Protein AF-A0A1I3PQ49-F1 (afdb_monomer_lite)

pLDDT: mean 86.87, std 12.9, range [33.62, 96.69]

Organism: NCBI:txid1005945

Secondary structure (DSSP, 8-state):
-EEEEEEETTEEEEEEEEE-SSEEE-PPPSTT---TT--GGGSPTTSEEEEEPPTTSTT--S-SSHHHHHHHHHHIIIIIS-TTHHHHHHH--S-EEEEEETT-SS-SHHHHHHHHHSTTEEEEEETT--TTHHHH-GGGSTTS-STT---

Sequence (151 aa):
MESMRVEVDGASLHGGVTGAGPDVLVLSGGPGCVHYLEQDKIAPVGHRAWYPEPRGVGRSGGGGGPEVHAALGASFTEWIRGDSLWRGLADCEVPMAFVAAGDDIRPSWPMAQLARTVRPGTFATVPDVPHDFWSTHPQCGPGRSVSCVRR

InterPro domains:
  IPR029058 Alpha/Beta hydrolase fold [G3DSA:3.40.50.1820] (1-77)
  IPR029058 Alpha/Beta hydrolase fold [SSF53474] (2-139)

Radius of gyration: 17.06 Å; chains: 1; bounding box: 38×43×38 Å

Structure (mmCIF, N/CA/C/O backbone):
data_AF-A0A1I3PQ49-F1
#
_entry.id   AF-A0A1I3PQ49-F1
#
loop_
_atom_site.group_PDB
_atom_site.id
_atom_site.type_symbol
_atom_site.label_atom_id
_atom_site.label_alt_id
_atom_site.label_comp_id
_atom_site.label_asym_id
_atom_site.label_entity_id
_atom_site.label_seq_id
_atom_site.pdbx_PDB_ins_code
_atom_site.Cartn_x
_atom_site.Cartn_y
_atom_site.Cartn_z
_atom_site.occupancy
_atom_site.B_iso_or_equiv
_atom_site.a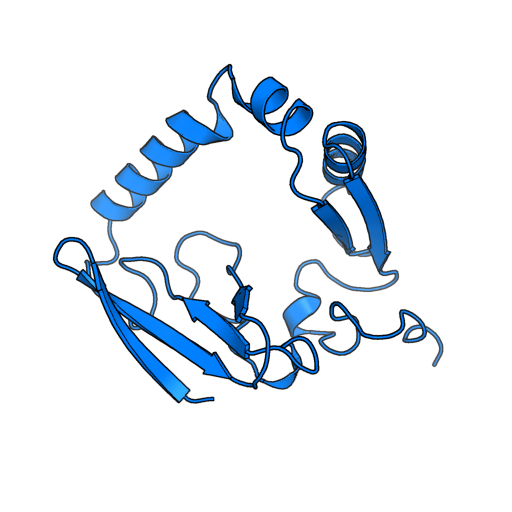uth_seq_id
_atom_site.auth_comp_id
_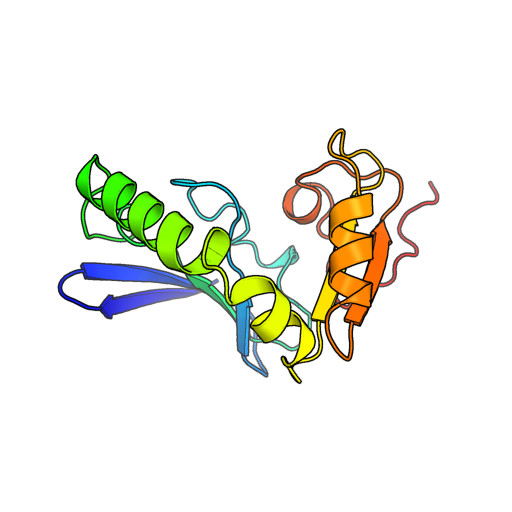atom_site.auth_asym_id
_atom_site.auth_atom_id
_atom_site.pdbx_PDB_model_num
ATOM 1 N N . MET A 1 1 ? -20.077 3.080 -5.544 1.00 90.06 1 MET A N 1
ATOM 2 C CA . MET A 1 1 ? -19.139 3.824 -4.681 1.00 90.06 1 MET A CA 1
ATOM 3 C C . MET A 1 1 ? -19.741 5.133 -4.187 1.00 90.06 1 MET A C 1
ATOM 5 O O . MET A 1 1 ? -20.324 5.864 -4.981 1.00 90.06 1 MET A O 1
ATOM 9 N N . GLU A 1 2 ? -19.617 5.396 -2.891 1.00 93.88 2 GLU A N 1
ATOM 10 C CA . GLU A 1 2 ? -19.987 6.637 -2.205 1.00 93.88 2 GLU A CA 1
ATOM 11 C C . GLU A 1 2 ? -18.755 7.544 -2.047 1.00 93.88 2 GLU A C 1
ATOM 13 O O . GLU A 1 2 ? -17.636 7.056 -1.912 1.00 93.88 2 GLU A O 1
ATOM 18 N N . SER A 1 3 ? -18.955 8.863 -2.072 1.00 94.56 3 SER A N 1
ATOM 19 C CA . SER A 1 3 ? -17.910 9.865 -1.838 1.00 94.56 3 SER A CA 1
ATOM 20 C C . SER A 1 3 ? -18.068 10.446 -0.438 1.00 94.56 3 SER A C 1
ATOM 22 O O . SER A 1 3 ? -19.122 10.993 -0.119 1.00 94.56 3 SER A O 1
ATOM 24 N N . MET A 1 4 ? -16.998 10.434 0.352 1.00 94.75 4 MET A N 1
ATOM 25 C CA . MET A 1 4 ? -16.949 11.017 1.690 1.00 94.75 4 MET A CA 1
ATOM 26 C C . MET A 1 4 ? -15.887 12.117 1.777 1.00 94.75 4 MET A C 1
ATOM 28 O O . MET A 1 4 ? -14.871 12.085 1.081 1.00 94.75 4 MET A O 1
ATOM 32 N N . ARG A 1 5 ? -16.128 13.101 2.649 1.00 95.25 5 ARG A N 1
ATOM 33 C CA . ARG A 1 5 ? -15.150 14.126 3.025 1.00 95.25 5 ARG A CA 1
ATOM 34 C C . ARG A 1 5 ? -14.918 14.125 4.527 1.00 95.25 5 ARG A C 1
ATOM 36 O O . ARG A 1 5 ? -15.867 13.957 5.292 1.00 95.25 5 ARG A O 1
ATOM 43 N N . VAL A 1 6 ? -13.669 14.329 4.928 1.00 93.62 6 VAL A N 1
ATOM 44 C CA . VAL A 1 6 ? -13.243 14.407 6.328 1.00 93.62 6 VAL A CA 1
ATOM 45 C C . VAL A 1 6 ? -12.313 15.600 6.500 1.00 93.62 6 VAL A C 1
ATOM 47 O O . VAL A 1 6 ? -11.329 15.721 5.779 1.00 93.62 6 VAL A O 1
ATOM 50 N N . GLU A 1 7 ? -12.601 16.468 7.466 1.00 94.56 7 GLU A N 1
ATOM 51 C CA . GLU A 1 7 ? -11.721 17.589 7.808 1.00 94.56 7 GLU A CA 1
ATOM 52 C C . GLU A 1 7 ? -10.612 17.119 8.760 1.00 94.56 7 GLU A C 1
ATOM 54 O O . GLU A 1 7 ? -10.897 16.607 9.843 1.00 94.56 7 GLU A O 1
ATOM 59 N N . VAL A 1 8 ? -9.349 17.290 8.360 1.00 89.44 8 VAL A N 1
ATOM 60 C CA . VAL A 1 8 ? -8.161 16.890 9.133 1.00 89.44 8 VAL A CA 1
ATOM 61 C C . VAL A 1 8 ? -7.108 17.989 9.050 1.00 89.44 8 VAL A C 1
ATOM 63 O O . VAL A 1 8 ? -6.654 18.336 7.958 1.00 89.44 8 VAL A O 1
ATOM 66 N N . ASP A 1 9 ? -6.699 18.539 10.194 1.00 86.62 9 ASP A N 1
ATOM 67 C CA . ASP A 1 9 ? -5.648 19.564 10.312 1.00 86.62 9 ASP A CA 1
ATOM 68 C C . ASP A 1 9 ? -5.756 20.659 9.234 1.00 86.62 9 ASP A C 1
ATOM 70 O O . ASP A 1 9 ? -4.848 20.883 8.425 1.00 86.62 9 ASP A O 1
ATOM 74 N N . GLY A 1 10 ? -6.944 21.267 9.149 1.00 85.88 10 GLY A N 1
ATOM 75 C CA . GLY A 1 10 ? -7.242 22.365 8.226 1.00 85.88 10 GLY A CA 1
ATOM 76 C C . GLY A 1 10 ? -7.352 21.986 6.744 1.00 85.88 10 GLY A C 1
ATOM 77 O O . GLY A 1 10 ? -7.410 22.887 5.909 1.00 85.88 10 GLY A O 1
ATOM 78 N N . ALA A 1 11 ? -7.380 20.697 6.390 1.00 88.38 11 ALA A N 1
ATOM 79 C CA . ALA A 1 11 ? -7.658 20.244 5.027 1.00 88.38 11 ALA A CA 1
ATOM 80 C C . ALA A 1 11 ? -8.874 19.317 4.955 1.00 88.38 11 ALA A C 1
ATOM 82 O O . ALA A 1 11 ? -9.008 18.385 5.744 1.00 88.38 11 ALA A O 1
ATOM 83 N N . SER A 1 12 ? -9.688 19.526 3.919 1.00 94.00 12 SER A N 1
ATOM 84 C CA . SER A 1 12 ? -10.777 18.627 3.541 1.00 94.00 12 SER A CA 1
ATOM 85 C C . SER A 1 12 ? -10.220 17.462 2.727 1.00 94.00 12 SER A C 1
ATOM 87 O O . SER A 1 12 ? -9.772 17.656 1.596 1.00 94.00 12 SER A O 1
ATOM 89 N N . LEU A 1 13 ? -10.200 16.262 3.297 1.00 92.75 13 LEU A N 1
ATOM 90 C CA . LEU A 1 13 ? -9.719 15.046 2.644 1.00 92.75 13 LEU A CA 1
ATOM 91 C C . LEU A 1 13 ? -10.888 14.280 2.029 1.00 92.75 13 LEU A C 1
ATOM 93 O O . LEU A 1 13 ? -11.900 14.045 2.688 1.00 92.75 13 LEU A O 1
ATOM 97 N N . HIS A 1 14 ? -10.744 13.878 0.772 1.00 93.94 14 HIS A N 1
ATOM 98 C CA . HIS A 1 14 ? -11.708 13.051 0.062 1.00 93.94 14 HIS A CA 1
ATOM 99 C C . HIS A 1 14 ? -11.385 11.559 0.241 1.00 93.94 14 HIS A C 1
ATOM 101 O O . HIS A 1 14 ? -10.225 11.150 0.168 1.00 93.94 14 HIS A O 1
ATOM 107 N N . GLY A 1 15 ? -12.419 10.731 0.395 1.00 93.88 15 GLY A N 1
ATOM 108 C CA . GLY A 1 15 ? -12.309 9.276 0.316 1.00 93.88 15 GLY A CA 1
ATOM 109 C C . GLY A 1 15 ? -13.478 8.648 -0.436 1.00 93.88 15 GLY A C 1
ATOM 110 O O . GLY A 1 15 ? -14.634 8.969 -0.164 1.00 93.88 15 GLY A O 1
ATOM 111 N N . GLY A 1 16 ? -13.181 7.738 -1.364 1.00 94.50 16 GLY A N 1
ATOM 112 C CA . GLY A 1 16 ? -14.185 6.839 -1.936 1.00 94.50 16 GLY A CA 1
ATOM 113 C C . GLY A 1 16 ? -14.488 5.685 -0.978 1.00 94.50 16 GLY A C 1
ATOM 114 O O . GLY A 1 16 ? -13.580 5.182 -0.314 1.00 94.50 16 GLY A O 1
ATOM 115 N N . VAL A 1 17 ? -15.746 5.252 -0.903 1.00 95.38 17 VAL A N 1
ATOM 116 C CA . VAL A 1 17 ? -16.185 4.143 -0.040 1.00 95.38 17 VAL A CA 1
ATOM 117 C C . VAL A 1 17 ? -17.082 3.189 -0.815 1.00 95.38 17 VAL A C 1
ATOM 119 O O . VAL A 1 17 ? -18.004 3.606 -1.519 1.00 95.38 17 VAL A O 1
ATOM 122 N N . THR A 1 18 ? -16.840 1.887 -0.701 1.00 95.25 18 THR A N 1
ATOM 123 C CA . THR A 1 18 ? -17.700 0.881 -1.335 1.00 95.25 18 THR A CA 1
ATOM 124 C C . THR A 1 18 ? -17.753 -0.418 -0.545 1.00 95.25 18 THR A C 1
ATOM 126 O O . THR A 1 18 ? -16.898 -0.681 0.299 1.00 95.25 18 THR A O 1
ATOM 129 N N . GLY A 1 19 ? -18.752 -1.249 -0.833 1.00 93.38 19 GLY A N 1
ATOM 130 C CA . GLY A 1 19 ? -18.975 -2.509 -0.131 1.00 93.38 19 GLY A CA 1
ATOM 131 C C . GLY A 1 19 ? -19.575 -2.338 1.269 1.00 93.38 19 GLY A C 1
ATOM 132 O O . GLY A 1 19 ? -20.055 -1.271 1.649 1.00 93.38 19 GLY A O 1
ATOM 133 N N . ALA A 1 20 ? -19.590 -3.433 2.023 1.00 93.75 20 ALA A N 1
ATOM 134 C CA . ALA A 1 20 ? -20.151 -3.519 3.367 1.00 93.75 20 ALA A CA 1
ATOM 135 C C . ALA A 1 20 ? -19.442 -4.633 4.146 1.00 93.75 20 ALA A C 1
ATOM 137 O O . ALA A 1 20 ? -18.968 -5.593 3.541 1.00 93.75 20 ALA A O 1
ATOM 138 N N . GLY A 1 21 ? -19.404 -4.521 5.475 1.00 94.69 21 GLY A N 1
ATOM 139 C CA . GLY A 1 21 ? -18.696 -5.451 6.358 1.00 94.69 21 GLY A CA 1
ATOM 140 C C . GLY A 1 21 ? -17.540 -4.769 7.096 1.00 94.69 21 GLY A C 1
ATOM 141 O O . GLY A 1 21 ? -17.594 -3.551 7.282 1.00 94.69 21 GLY A O 1
ATOM 142 N N . PRO A 1 22 ? -16.516 -5.525 7.535 1.00 95.19 22 PRO A N 1
ATOM 143 C CA . PRO A 1 22 ? -15.337 -4.963 8.185 1.00 95.19 22 PRO A CA 1
ATOM 144 C C . PRO A 1 22 ? -14.612 -3.956 7.287 1.00 95.19 22 PRO A C 1
ATOM 146 O O . PRO A 1 22 ? -14.574 -4.118 6.065 1.00 95.19 22 PRO A O 1
ATOM 149 N N . ASP A 1 23 ? -14.034 -2.925 7.899 1.00 95.50 23 ASP A N 1
ATOM 150 C CA . ASP A 1 23 ? -13.347 -1.853 7.184 1.00 95.50 23 ASP A CA 1
ATOM 151 C C . ASP A 1 23 ? -11.969 -2.291 6.665 1.00 95.50 23 ASP A C 1
ATOM 153 O O . ASP A 1 23 ? -11.180 -2.908 7.381 1.00 95.50 23 ASP A O 1
ATOM 157 N N . VAL A 1 24 ? -11.664 -1.927 5.419 1.00 93.50 24 VAL A N 1
ATOM 158 C CA . VAL A 1 24 ? -10.339 -2.066 4.799 1.00 93.50 24 VAL A CA 1
ATOM 159 C C . VAL A 1 24 ? -9.920 -0.721 4.227 1.00 93.50 24 VAL A C 1
ATOM 161 O O . VAL A 1 24 ? -10.652 -0.122 3.444 1.00 93.50 24 VAL A O 1
ATOM 164 N N . LEU A 1 25 ? -8.719 -0.268 4.578 1.00 93.06 25 LEU A N 1
ATOM 165 C CA . LEU A 1 25 ? -8.116 0.930 4.005 1.00 93.06 25 LEU A CA 1
ATOM 166 C C . LEU A 1 25 ? -7.210 0.549 2.832 1.00 93.06 25 LEU A C 1
ATOM 168 O O . LEU A 1 25 ? -6.259 -0.214 3.002 1.00 93.06 25 LEU A O 1
ATOM 172 N N . VAL A 1 26 ? -7.483 1.093 1.651 1.00 91.25 26 VAL A N 1
ATOM 173 C CA . VAL A 1 26 ? -6.684 0.870 0.444 1.00 91.25 26 VAL A CA 1
ATOM 174 C C . VAL A 1 26 ? -5.871 2.124 0.160 1.00 91.25 26 VAL A C 1
ATOM 176 O O . VAL A 1 26 ? -6.417 3.170 -0.181 1.00 91.25 26 VAL A O 1
ATOM 179 N N . LEU A 1 27 ? -4.550 2.018 0.280 1.00 88.56 27 LEU A N 1
ATOM 180 C CA . LEU A 1 27 ? -3.625 3.114 0.000 1.00 88.56 27 LEU A CA 1
ATOM 181 C C . LEU A 1 27 ? -3.025 2.934 -1.397 1.00 88.56 27 LEU A C 1
ATOM 183 O O . LEU A 1 27 ? -2.465 1.881 -1.702 1.00 88.56 27 LEU A O 1
ATOM 187 N N . SER A 1 28 ? -3.139 3.947 -2.256 1.00 83.69 28 SER A N 1
ATOM 188 C CA . SER A 1 28 ? -2.474 3.938 -3.561 1.00 83.69 28 SER A CA 1
ATOM 189 C C . SER A 1 28 ? -0.972 4.176 -3.413 1.00 83.69 28 SER A C 1
ATOM 191 O O . SER A 1 28 ? -0.537 5.026 -2.636 1.00 83.69 28 SER A O 1
ATOM 193 N N . GLY A 1 29 ? -0.173 3.456 -4.200 1.00 76.44 29 GLY A N 1
ATOM 194 C CA . GLY A 1 29 ? 1.253 3.743 -4.349 1.00 76.44 29 GLY A CA 1
ATOM 195 C C . GLY A 1 29 ? 1.508 4.935 -5.279 1.00 76.44 29 GLY A C 1
ATOM 196 O O . GLY A 1 29 ? 0.718 5.193 -6.184 1.00 76.44 29 GLY A O 1
ATOM 197 N N . GLY A 1 30 ? 2.645 5.609 -5.083 1.00 68.56 30 GLY A N 1
ATOM 198 C CA . GLY A 1 30 ? 3.118 6.713 -5.926 1.00 68.56 30 GLY A CA 1
ATOM 199 C C . GLY A 1 30 ? 2.799 8.102 -5.348 1.00 68.56 30 GLY A C 1
ATOM 200 O O . GLY A 1 30 ? 1.647 8.380 -5.016 1.00 68.56 30 GLY A O 1
ATOM 201 N N . PRO A 1 31 ? 3.795 8.998 -5.202 1.00 60.62 31 PRO A N 1
ATOM 202 C CA . PRO A 1 31 ? 3.553 10.352 -4.714 1.00 60.62 31 PRO A CA 1
ATOM 203 C C . PRO A 1 31 ? 2.700 11.143 -5.715 1.00 60.62 31 PRO A C 1
ATOM 205 O O . PRO A 1 31 ? 3.016 11.197 -6.901 1.00 60.62 31 PRO A O 1
ATOM 208 N N . GLY A 1 32 ? 1.635 11.786 -5.230 1.00 60.19 32 GLY A N 1
ATOM 209 C CA . GLY A 1 32 ? 0.795 12.668 -6.047 1.00 60.19 32 GLY A CA 1
ATOM 210 C C . GLY A 1 32 ? -0.173 11.962 -7.002 1.00 60.19 32 GLY A C 1
ATOM 211 O O . GLY A 1 32 ? -0.837 12.633 -7.790 1.00 60.19 32 GLY A O 1
ATOM 212 N N . CYS A 1 33 ? -0.277 10.632 -6.956 1.00 65.69 33 CYS A N 1
ATOM 213 C CA . CYS A 1 33 ? -1.194 9.893 -7.816 1.00 65.69 33 CYS A CA 1
ATOM 214 C C . CYS A 1 33 ? -2.634 9.985 -7.293 1.00 65.69 33 CYS A C 1
ATOM 216 O O . CYS A 1 33 ? -2.915 9.566 -6.173 1.00 65.69 33 CYS A O 1
ATOM 218 N N . VAL A 1 34 ? -3.553 10.481 -8.133 1.00 77.31 34 VAL A N 1
ATOM 219 C CA . VAL A 1 34 ? -5.006 10.314 -7.936 1.00 77.31 34 VAL A CA 1
ATOM 220 C C . VAL A 1 34 ? -5.301 8.832 -7.707 1.00 77.31 34 VAL A C 1
ATOM 222 O O . VAL A 1 34 ? -4.639 7.979 -8.308 1.00 77.31 34 VAL A O 1
ATOM 225 N N . HIS A 1 35 ? -6.262 8.524 -6.831 1.00 82.44 35 HIS A N 1
ATOM 226 C CA . HIS A 1 35 ? -6.485 7.165 -6.333 1.00 82.44 35 HIS A CA 1
ATOM 227 C C . HIS A 1 35 ? -7.030 6.229 -7.419 1.00 82.44 35 HIS A C 1
ATOM 229 O O . HIS A 1 35 ? -8.223 5.966 -7.525 1.00 82.44 35 HIS A O 1
ATOM 235 N N . TYR A 1 36 ? -6.137 5.705 -8.257 1.00 84.00 36 TYR A N 1
ATOM 236 C CA . TYR A 1 36 ? -6.481 4.832 -9.380 1.00 84.00 36 TYR A CA 1
A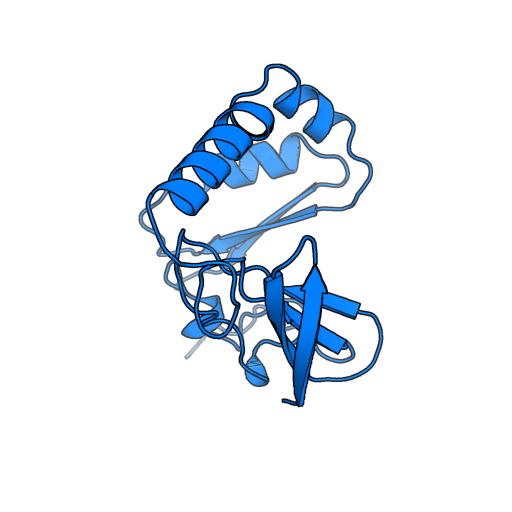TOM 237 C C . TYR A 1 36 ? -6.993 3.459 -8.935 1.00 84.00 36 TYR A C 1
ATOM 239 O O . TYR A 1 36 ? -7.482 2.699 -9.764 1.00 84.00 36 TYR A O 1
ATOM 247 N N . LEU A 1 37 ? -6.882 3.128 -7.647 1.00 86.12 37 LEU A N 1
ATOM 248 C CA . LEU A 1 37 ? -7.418 1.904 -7.060 1.00 86.12 37 LEU A CA 1
ATOM 249 C C . LEU A 1 37 ? -8.860 2.085 -6.558 1.00 86.12 37 LEU A C 1
ATOM 251 O O . LEU A 1 37 ? -9.473 1.107 -6.147 1.00 86.12 37 LEU A O 1
ATOM 255 N N . GLU A 1 38 ? -9.428 3.291 -6.613 1.00 87.19 38 GLU A N 1
ATOM 256 C CA . GLU A 1 38 ? -10.830 3.561 -6.280 1.00 87.19 38 GLU A CA 1
ATOM 257 C C . GLU A 1 38 ? -11.765 2.901 -7.323 1.00 87.19 38 GLU A C 1
ATOM 259 O O . GLU A 1 38 ? -12.247 3.524 -8.268 1.00 87.19 38 GLU A O 1
ATOM 264 N N . GLN A 1 39 ? -11.949 1.580 -7.210 1.00 86.06 39 GLN A N 1
ATOM 265 C CA . GLN A 1 39 ? -12.699 0.745 -8.150 1.00 86.06 39 GLN A CA 1
ATOM 266 C C . GLN A 1 39 ? -13.436 -0.379 -7.400 1.00 86.06 39 GLN A C 1
ATOM 268 O O . GLN A 1 39 ? -12.811 -1.222 -6.758 1.00 86.06 39 GLN A O 1
ATOM 273 N N . ASP A 1 40 ? -14.760 -0.476 -7.563 1.00 85.19 40 ASP A N 1
ATOM 274 C CA . ASP A 1 40 ? -15.589 -1.492 -6.879 1.00 85.19 40 ASP A CA 1
ATOM 275 C C . ASP A 1 40 ? -15.090 -2.933 -7.115 1.00 85.19 40 ASP A C 1
ATOM 277 O O . ASP A 1 40 ? -15.158 -3.785 -6.231 1.00 85.19 40 ASP A O 1
ATOM 281 N N . LYS A 1 41 ? -14.532 -3.213 -8.301 1.00 84.06 41 LYS A N 1
ATOM 282 C CA . LYS A 1 41 ? -14.054 -4.552 -8.685 1.00 84.06 41 LYS A CA 1
ATOM 283 C C . LYS A 1 41 ? -12.847 -5.047 -7.878 1.00 84.06 41 LYS A C 1
ATOM 285 O O . LYS A 1 41 ? -12.624 -6.259 -7.842 1.00 84.06 41 LYS A O 1
ATOM 290 N N . ILE A 1 42 ? -12.096 -4.147 -7.237 1.00 84.50 42 ILE A N 1
ATOM 291 C CA . ILE A 1 42 ? -10.938 -4.514 -6.409 1.00 84.50 42 ILE A CA 1
ATOM 292 C C . ILE A 1 42 ? -11.251 -4.536 -4.912 1.00 84.50 42 ILE A C 1
ATOM 294 O O . ILE A 1 42 ? -10.415 -4.987 -4.130 1.00 84.50 42 ILE A O 1
ATOM 298 N N . ALA A 1 43 ? -12.430 -4.058 -4.503 1.00 87.00 43 ALA A N 1
ATOM 299 C CA . ALA A 1 43 ? -12.850 -4.119 -3.112 1.00 87.00 43 ALA A CA 1
ATOM 300 C C . ALA A 1 43 ? -12.887 -5.590 -2.650 1.00 87.00 43 ALA A C 1
ATOM 302 O O . ALA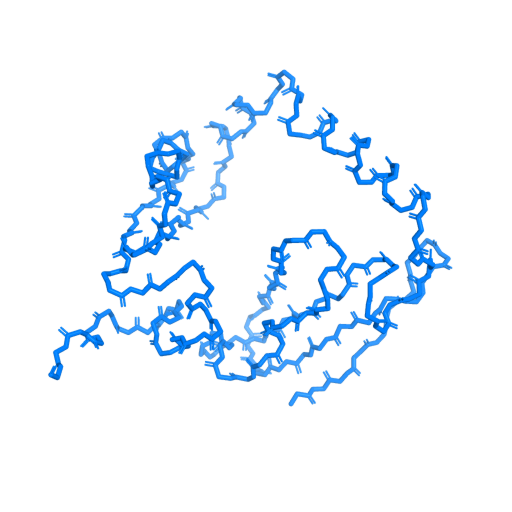 A 1 43 ? -13.482 -6.433 -3.341 1.00 87.00 43 ALA A O 1
ATOM 303 N N . PRO A 1 44 ? -12.260 -5.931 -1.508 1.00 85.19 44 PRO A N 1
ATOM 304 C CA . PRO A 1 44 ? -12.347 -7.278 -0.967 1.00 85.19 44 PRO A CA 1
ATOM 305 C C . PRO A 1 44 ? -13.806 -7.658 -0.709 1.00 85.19 44 PRO A C 1
ATOM 307 O O . PRO A 1 44 ? -14.581 -6.889 -0.139 1.00 85.19 44 PRO A O 1
ATOM 310 N N . VAL A 1 45 ? -14.194 -8.861 -1.134 1.00 86.69 45 VAL A N 1
ATOM 311 C CA . VAL A 1 45 ? -15.569 -9.346 -0.964 1.00 86.69 45 VAL A CA 1
ATOM 312 C C . VAL A 1 45 ? -15.919 -9.378 0.526 1.00 86.69 45 VAL A C 1
ATOM 314 O O . VAL A 1 45 ? -15.124 -9.833 1.348 1.00 86.69 45 VAL A O 1
ATOM 317 N N . GLY A 1 46 ? -17.109 -8.882 0.872 1.00 90.50 46 GLY A N 1
ATOM 318 C CA . GLY A 1 46 ? -17.598 -8.849 2.254 1.00 90.50 46 GLY A CA 1
ATOM 319 C C . GLY A 1 46 ? -16.918 -7.816 3.155 1.00 90.50 46 GLY A C 1
ATOM 320 O O . GLY A 1 46 ? -17.058 -7.919 4.371 1.00 90.50 46 GLY A O 1
ATOM 321 N N . HIS A 1 47 ? -16.185 -6.857 2.582 1.00 93.50 47 HIS A N 1
ATOM 322 C CA . HIS A 1 47 ? -15.567 -5.751 3.311 1.00 93.50 47 HIS A CA 1
ATOM 323 C C . HIS A 1 47 ? -16.092 -4.404 2.814 1.00 93.50 47 HIS A C 1
ATOM 325 O O . HIS A 1 47 ? -16.520 -4.264 1.662 1.00 93.50 47 HIS A O 1
ATOM 331 N N . ARG A 1 48 ? -16.024 -3.398 3.688 1.00 95.06 48 ARG A N 1
ATOM 332 C CA . ARG A 1 48 ? -16.198 -1.992 3.322 1.00 95.06 48 ARG A CA 1
ATOM 333 C C . ARG A 1 48 ? -14.824 -1.388 3.044 1.00 95.06 48 ARG A C 1
ATOM 335 O O . ARG A 1 48 ? -14.016 -1.228 3.955 1.00 95.06 48 ARG A O 1
ATOM 342 N N . ALA A 1 49 ? -14.540 -1.094 1.783 1.00 94.94 49 ALA A N 1
ATOM 343 C CA . ALA A 1 49 ? -13.253 -0.568 1.350 1.00 94.94 49 ALA A CA 1
ATOM 344 C C . ALA A 1 49 ? -13.264 0.965 1.302 1.00 94.94 49 ALA A C 1
ATOM 346 O O . ALA A 1 49 ? -14.198 1.565 0.767 1.00 94.94 49 ALA A O 1
ATOM 347 N N . TRP A 1 50 ? -12.202 1.568 1.833 1.00 94.94 50 TRP A N 1
ATOM 348 C CA . TRP A 1 50 ? -11.954 3.006 1.879 1.00 94.94 50 TRP A CA 1
ATOM 349 C C . TRP A 1 50 ? -10.753 3.364 1.011 1.00 94.94 50 TRP A C 1
ATOM 351 O O . TRP A 1 50 ? -9.675 2.789 1.166 1.00 94.94 50 TRP A O 1
ATOM 361 N N . TYR A 1 51 ? -10.925 4.359 0.148 1.00 93.69 51 TYR A N 1
ATOM 362 C CA . TYR A 1 51 ? -9.930 4.824 -0.816 1.00 93.69 51 TYR A CA 1
ATOM 363 C C . TYR A 1 51 ? -9.616 6.307 -0.554 1.00 93.69 51 TYR A C 1
ATOM 365 O O . TYR A 1 51 ? -10.149 7.178 -1.242 1.00 93.69 51 TYR A O 1
ATOM 373 N N . PRO A 1 52 ? -8.816 6.634 0.480 1.00 92.25 52 PRO A N 1
ATOM 374 C CA . PRO A 1 52 ? -8.492 8.017 0.819 1.00 92.25 52 PRO A CA 1
ATOM 375 C C . PRO A 1 52 ? -7.498 8.621 -0.174 1.00 92.25 52 PRO A C 1
ATOM 377 O O . PRO A 1 52 ? -6.437 8.051 -0.431 1.00 92.25 52 PRO A O 1
ATOM 380 N N . GLU A 1 53 ? -7.792 9.810 -0.684 1.00 90.25 53 GLU A N 1
ATOM 381 C CA . GLU A 1 53 ? -6.811 10.601 -1.424 1.00 90.25 53 GLU A CA 1
ATOM 382 C C . GLU A 1 53 ? -5.942 11.391 -0.431 1.00 90.25 53 GLU A C 1
ATOM 384 O O . GLU A 1 53 ? -6.488 12.139 0.390 1.00 90.25 53 GLU A O 1
ATOM 389 N N . PRO A 1 54 ? -4.600 11.262 -0.468 1.00 86.81 54 PRO A N 1
ATOM 390 C CA . PRO A 1 54 ? -3.725 12.027 0.417 1.00 86.81 54 PRO A CA 1
ATOM 391 C C . PRO A 1 54 ? -3.915 13.544 0.274 1.00 86.81 54 PRO A C 1
ATOM 393 O O . PRO A 1 54 ? -4.378 14.037 -0.755 1.00 86.81 54 PRO A O 1
ATOM 396 N N . ARG A 1 55 ? -3.508 14.310 1.294 1.00 87.19 55 ARG A N 1
ATOM 397 C CA . ARG A 1 55 ? -3.506 15.783 1.242 1.00 87.19 55 ARG A CA 1
ATOM 398 C C . ARG A 1 55 ? -2.787 16.280 -0.019 1.00 87.19 55 ARG A C 1
ATOM 400 O O . ARG A 1 55 ? -1.693 15.814 -0.331 1.00 87.19 55 ARG A O 1
ATOM 407 N N . GLY A 1 56 ? -3.391 17.243 -0.714 1.00 84.31 56 GLY A N 1
ATOM 408 C CA . GLY A 1 56 ? -2.833 17.836 -1.931 1.00 84.31 56 GLY A CA 1
ATOM 409 C C . GLY A 1 56 ? -2.909 16.943 -3.175 1.00 84.31 56 GLY A C 1
ATOM 410 O O . GLY A 1 56 ? -2.280 17.266 -4.183 1.00 84.31 56 GLY A O 1
ATOM 411 N N . VAL A 1 57 ? -3.660 15.838 -3.121 1.00 85.75 57 VAL A N 1
ATOM 412 C CA . VAL A 1 57 ? -3.835 14.888 -4.226 1.00 85.75 57 VAL A CA 1
ATOM 413 C C . VAL A 1 57 ? -5.308 14.797 -4.623 1.00 85.75 57 VAL A C 1
ATOM 415 O O . VAL A 1 57 ? -6.185 14.703 -3.770 1.00 85.75 57 VAL A O 1
ATOM 418 N N . GLY A 1 58 ? -5.584 14.778 -5.929 1.00 87.19 58 GLY A N 1
ATOM 419 C CA . GLY A 1 58 ? -6.933 14.563 -6.458 1.00 87.19 58 GLY A CA 1
ATOM 420 C C . GLY A 1 58 ? -7.951 15.600 -5.977 1.00 87.19 58 GLY A C 1
ATOM 421 O O . GLY A 1 58 ? -7.802 16.795 -6.226 1.00 87.19 58 GLY A O 1
ATOM 422 N N . ARG A 1 59 ? -9.011 15.117 -5.330 1.00 91.12 59 ARG A N 1
ATOM 423 C CA . ARG A 1 59 ? -10.130 15.880 -4.759 1.00 91.12 59 ARG A CA 1
ATOM 424 C C . ARG A 1 59 ? -9.853 16.336 -3.323 1.00 91.12 59 ARG A C 1
ATOM 426 O O . ARG A 1 59 ? -10.636 17.136 -2.807 1.00 91.12 59 ARG A O 1
ATOM 433 N N . SER A 1 60 ? -8.788 15.850 -2.681 1.00 91.25 60 SER A N 1
ATOM 434 C CA . SER A 1 60 ? -8.373 16.315 -1.356 1.00 91.25 60 SER A CA 1
ATOM 435 C C . SER A 1 60 ? -7.758 17.715 -1.421 1.00 91.25 60 SER A C 1
ATOM 437 O O . SER A 1 60 ? -6.958 18.042 -2.298 1.00 91.25 60 SER A O 1
ATOM 439 N N . GLY A 1 61 ? -8.119 18.548 -0.447 1.00 88.62 61 GLY A N 1
ATOM 440 C CA . GLY A 1 61 ? -7.558 19.877 -0.240 1.00 88.62 61 GLY A CA 1
ATOM 441 C C . GLY A 1 61 ? -6.155 19.855 0.377 1.00 88.62 61 GLY A C 1
ATOM 442 O O . GLY A 1 61 ? -5.500 18.818 0.486 1.00 88.62 61 GLY A O 1
ATOM 443 N N . GLY A 1 62 ? -5.684 21.032 0.798 1.00 80.12 62 GLY A N 1
ATOM 444 C CA . GLY A 1 62 ? -4.357 21.222 1.402 1.00 80.12 62 GLY A CA 1
ATOM 445 C C . GLY A 1 62 ? -3.231 21.543 0.414 1.00 80.12 62 GLY A C 1
ATOM 446 O O . GLY A 1 62 ? -2.094 21.658 0.847 1.00 80.12 62 GLY A O 1
ATOM 447 N N . GLY A 1 63 ? -3.562 21.726 -0.873 1.00 71.44 63 GLY A N 1
ATOM 448 C CA . GLY A 1 63 ? -2.659 22.203 -1.926 1.00 71.44 63 GLY A CA 1
ATOM 449 C C . GLY A 1 63 ? -1.617 21.171 -2.365 1.00 71.44 63 GLY A C 1
ATOM 450 O O . GLY A 1 63 ? -0.788 20.735 -1.579 1.00 71.44 63 GLY A O 1
ATOM 451 N N . GLY A 1 64 ? -1.610 20.785 -3.642 1.00 70.44 64 GLY A N 1
ATOM 452 C CA . GLY A 1 64 ? -0.436 20.124 -4.221 1.00 70.44 64 GLY A CA 1
ATOM 453 C C . GLY A 1 64 ? 0.704 21.140 -4.357 1.00 70.44 64 GLY A C 1
ATOM 454 O O . GLY A 1 64 ? 0.462 22.272 -4.770 1.00 70.44 64 GLY A O 1
ATOM 455 N N . GLY A 1 65 ? 1.942 20.786 -3.997 1.00 70.06 65 GLY A N 1
ATOM 456 C CA . GLY A 1 65 ? 3.061 21.726 -4.113 1.00 70.06 65 GLY A CA 1
ATOM 457 C C . GLY A 1 65 ? 4.303 21.375 -3.289 1.00 70.06 65 GLY A C 1
ATOM 458 O O . GLY A 1 65 ? 4.363 20.305 -2.677 1.00 70.06 65 GLY A O 1
ATOM 459 N N . PRO A 1 66 ? 5.307 22.273 -3.263 1.00 79.06 66 PRO A N 1
ATOM 460 C CA . PRO A 1 66 ? 6.585 22.044 -2.586 1.00 79.06 66 PRO A CA 1
ATOM 461 C C . PRO A 1 66 ? 6.458 21.717 -1.096 1.00 79.06 66 PRO A C 1
ATOM 463 O O . PRO A 1 66 ? 7.257 20.943 -0.584 1.00 79.06 66 PRO A O 1
ATOM 466 N N . GLU A 1 67 ? 5.452 22.263 -0.408 1.00 77.62 67 GLU A N 1
ATOM 467 C CA . GLU A 1 67 ? 5.220 22.013 1.019 1.00 77.62 67 GLU A CA 1
ATOM 468 C C . GLU A 1 67 ? 4.779 20.568 1.291 1.00 77.62 67 GLU A C 1
ATOM 470 O O . GLU A 1 67 ? 5.379 19.893 2.123 1.00 77.62 67 GLU A O 1
ATOM 475 N N . VAL A 1 68 ? 3.804 20.043 0.537 1.00 77.88 68 VAL A N 1
ATOM 476 C CA . VAL A 1 68 ? 3.394 18.631 0.642 1.00 77.88 68 VAL A CA 1
ATOM 477 C C . VAL A 1 68 ? 4.544 17.704 0.256 1.00 77.88 68 VAL A C 1
ATOM 479 O O . VAL A 1 68 ? 4.777 16.698 0.922 1.00 77.88 68 VAL A O 1
ATOM 482 N N . HIS A 1 69 ? 5.315 18.056 -0.777 1.00 80.69 69 HIS A N 1
ATOM 483 C CA . HIS A 1 69 ? 6.512 17.297 -1.138 1.00 80.69 69 HIS A CA 1
ATOM 484 C C . HIS A 1 69 ? 7.554 17.288 -0.008 1.00 80.69 69 HIS A C 1
ATOM 486 O O . HIS A 1 69 ? 8.089 16.229 0.323 1.00 80.69 69 HIS A O 1
ATOM 492 N N . ALA A 1 70 ? 7.812 18.442 0.614 1.00 83.38 70 ALA A N 1
ATOM 493 C CA . ALA A 1 70 ? 8.730 18.561 1.740 1.00 83.38 70 ALA A CA 1
ATOM 494 C C . ALA A 1 70 ? 8.247 17.754 2.953 1.00 83.38 70 ALA A C 1
ATOM 496 O O . ALA A 1 70 ? 9.045 17.036 3.552 1.00 83.38 70 ALA A O 1
ATOM 497 N N . ALA A 1 71 ? 6.950 17.802 3.269 1.00 82.50 71 ALA A N 1
ATOM 498 C CA . ALA A 1 71 ? 6.352 17.008 4.338 1.00 82.50 71 ALA A CA 1
ATOM 499 C C . ALA A 1 71 ? 6.503 15.499 4.078 1.00 82.50 71 ALA A C 1
ATOM 501 O O . ALA A 1 71 ? 6.968 14.770 4.952 1.00 82.50 71 ALA A O 1
ATOM 502 N N . LEU A 1 72 ? 6.215 15.030 2.858 1.00 82.94 72 LEU A N 1
ATOM 503 C CA . LEU A 1 72 ? 6.430 13.629 2.475 1.00 82.94 72 LEU A CA 1
ATOM 504 C C . LEU A 1 72 ? 7.910 13.229 2.567 1.00 82.94 72 LEU A C 1
ATOM 506 O O . LEU A 1 72 ? 8.222 12.134 3.032 1.00 82.94 72 LEU A O 1
ATOM 510 N N . GLY A 1 73 ? 8.830 14.109 2.162 1.00 86.69 73 GLY A N 1
ATOM 511 C CA . GLY A 1 73 ? 10.272 13.887 2.293 1.00 86.69 73 GLY A CA 1
ATOM 512 C C . GLY A 1 73 ? 10.741 13.820 3.752 1.00 86.69 73 GLY A C 1
ATOM 513 O O . GLY A 1 73 ? 11.578 12.978 4.098 1.00 86.69 73 GLY A O 1
ATOM 514 N N . ALA A 1 74 ? 10.177 14.660 4.623 1.00 88.50 74 ALA A N 1
ATOM 515 C CA . ALA A 1 74 ? 10.424 14.620 6.060 1.00 88.50 74 ALA A CA 1
ATOM 516 C C . ALA A 1 74 ? 9.928 13.297 6.662 1.00 88.50 74 ALA A C 1
ATOM 518 O O . ALA A 1 74 ? 10.725 12.582 7.268 1.00 88.50 74 ALA A O 1
ATOM 519 N N . SER A 1 75 ? 8.681 12.897 6.384 1.00 88.00 75 SER A N 1
ATOM 520 C CA . SER A 1 75 ? 8.134 11.611 6.839 1.00 88.00 75 SER A CA 1
ATOM 521 C C . SER A 1 75 ? 8.908 10.415 6.285 1.00 88.00 75 SER A C 1
ATOM 523 O O . SER A 1 75 ? 9.150 9.454 7.007 1.00 88.00 75 SER A O 1
ATOM 525 N N . PHE A 1 76 ? 9.360 10.458 5.029 1.00 89.69 76 PHE A N 1
ATOM 526 C CA . PHE A 1 76 ? 10.219 9.408 4.480 1.00 89.69 76 PHE A CA 1
ATOM 527 C C . PHE A 1 76 ? 11.536 9.296 5.261 1.00 89.69 76 PHE A C 1
ATOM 529 O O . PHE A 1 76 ? 12.019 8.199 5.529 1.00 89.69 76 PHE A O 1
ATOM 536 N N . THR A 1 77 ? 12.115 10.428 5.657 1.00 91.06 77 THR A N 1
ATOM 537 C CA . THR A 1 77 ? 13.340 10.443 6.465 1.00 91.06 77 THR A CA 1
ATOM 538 C C . THR A 1 77 ? 13.105 9.861 7.848 1.00 91.06 77 THR A C 1
ATOM 540 O O . THR A 1 77 ? 13.870 9.008 8.279 1.00 91.06 77 THR A O 1
ATOM 543 N N . GLU A 1 78 ? 12.041 10.299 8.508 1.00 92.75 78 GLU A N 1
ATOM 544 C CA . GLU A 1 78 ? 11.686 9.866 9.855 1.00 92.75 78 GLU A CA 1
ATOM 545 C C . GLU A 1 78 ? 11.334 8.373 9.903 1.00 92.75 78 GLU A C 1
ATOM 547 O O . GLU A 1 78 ? 11.898 7.626 10.699 1.00 92.75 78 GLU A O 1
ATOM 552 N N . TRP A 1 79 ? 10.444 7.921 9.018 1.00 90.19 79 TRP A N 1
ATOM 553 C CA . TRP A 1 79 ? 9.838 6.593 9.114 1.00 90.19 79 TRP A CA 1
ATOM 554 C C . TRP A 1 79 ? 10.540 5.535 8.271 1.00 90.19 79 TRP A C 1
ATOM 556 O O . TRP A 1 79 ? 10.655 4.391 8.701 1.00 90.19 79 TRP A O 1
ATOM 566 N N . ILE A 1 80 ? 11.014 5.890 7.072 1.00 91.06 80 ILE A N 1
ATOM 567 C CA . ILE A 1 80 ? 11.621 4.920 6.145 1.00 91.06 80 ILE A CA 1
ATOM 568 C C . ILE A 1 80 ? 13.144 4.875 6.285 1.00 91.06 80 ILE A C 1
ATOM 570 O O . ILE A 1 80 ? 13.748 3.821 6.095 1.00 91.06 80 ILE A O 1
ATOM 574 N N . ARG A 1 81 ? 13.781 6.000 6.629 1.00 92.50 81 ARG A N 1
ATOM 575 C CA . ARG A 1 81 ? 15.232 6.058 6.880 1.00 92.50 81 ARG A CA 1
ATOM 576 C C . ARG A 1 81 ? 15.603 6.045 8.362 1.00 92.50 81 ARG A C 1
ATOM 578 O O . ARG A 1 81 ? 16.788 6.107 8.665 1.00 92.50 81 ARG A O 1
ATOM 585 N N . GLY A 1 82 ? 14.624 5.966 9.261 1.00 93.62 82 GLY A N 1
ATOM 586 C CA . GLY A 1 82 ? 14.866 5.901 10.696 1.00 93.62 82 GLY A CA 1
ATOM 587 C C . GLY A 1 82 ? 15.563 4.604 11.115 1.00 93.62 82 GLY A C 1
ATOM 588 O O . GLY A 1 82 ? 15.232 3.517 10.636 1.00 93.62 82 GLY A O 1
ATOM 589 N N . ASP A 1 83 ? 16.489 4.709 12.068 1.00 94.69 83 ASP A N 1
ATOM 590 C CA . ASP A 1 83 ? 17.304 3.582 12.550 1.00 94.69 83 ASP A CA 1
ATOM 591 C C . ASP A 1 83 ? 16.470 2.466 13.207 1.00 94.69 83 ASP A C 1
ATOM 593 O O . ASP A 1 83 ? 16.874 1.302 13.246 1.00 94.69 83 ASP A O 1
ATOM 597 N N . SER A 1 84 ? 15.283 2.804 13.717 1.00 94.00 84 SER A N 1
ATOM 598 C CA . SER A 1 84 ? 14.381 1.871 14.396 1.00 94.00 84 SER A CA 1
ATOM 599 C C . SER A 1 84 ? 13.507 1.045 13.449 1.00 94.00 84 SER A C 1
ATOM 601 O O . SER A 1 84 ? 12.886 0.087 13.916 1.00 94.00 84 SER A O 1
ATOM 603 N N . LEU A 1 85 ? 13.467 1.354 12.143 1.00 94.56 85 LEU A N 1
ATOM 604 C CA . LEU A 1 85 ? 12.525 0.750 11.189 1.00 94.56 85 LEU A CA 1
ATOM 605 C C . LEU A 1 85 ? 12.556 -0.781 11.228 1.00 94.56 85 LEU A C 1
ATOM 607 O O . LEU A 1 85 ? 11.526 -1.433 11.393 1.00 94.56 85 LEU A O 1
ATOM 611 N N . TRP A 1 86 ? 13.747 -1.369 11.104 1.00 94.44 86 TRP A N 1
ATOM 612 C CA . TRP A 1 86 ? 13.891 -2.823 11.030 1.00 94.44 86 TRP A CA 1
ATOM 613 C C . TRP A 1 86 ? 13.494 -3.518 12.325 1.00 94.44 86 TRP A C 1
ATOM 615 O O . TRP A 1 86 ? 12.890 -4.590 12.284 1.00 94.44 86 TRP A O 1
ATOM 625 N N . ARG A 1 87 ? 13.800 -2.904 13.475 1.00 95.00 87 ARG A N 1
ATOM 626 C CA . ARG A 1 87 ? 13.389 -3.446 14.769 1.00 95.00 87 ARG A CA 1
ATOM 627 C C . ARG A 1 87 ? 11.878 -3.335 14.950 1.00 95.00 87 ARG A C 1
ATOM 629 O O . ARG A 1 87 ? 11.264 -4.309 15.368 1.00 95.00 87 ARG A O 1
ATOM 636 N N . GLY A 1 88 ? 11.291 -2.203 14.564 1.00 94.38 88 GLY A N 1
ATOM 637 C CA . GLY A 1 88 ? 9.845 -1.998 14.585 1.00 94.38 88 GLY A CA 1
ATOM 638 C C . GLY A 1 88 ? 9.101 -3.014 13.718 1.00 94.38 88 GLY A C 1
ATOM 639 O O . GLY A 1 88 ? 8.124 -3.599 14.170 1.00 94.38 88 GLY A O 1
ATOM 640 N N . LEU A 1 89 ? 9.602 -3.300 12.512 1.00 94.50 89 LEU A N 1
ATOM 641 C CA . LEU A 1 89 ? 9.051 -4.351 11.652 1.00 94.50 89 LEU A CA 1
ATOM 642 C C . LEU A 1 89 ? 9.181 -5.744 12.284 1.00 94.50 89 LEU A C 1
ATOM 644 O O . LEU A 1 89 ? 8.227 -6.517 12.260 1.00 94.50 89 LEU A O 1
ATOM 648 N N . ALA A 1 90 ? 10.338 -6.065 12.866 1.00 95.12 90 ALA A N 1
ATOM 649 C CA . ALA A 1 90 ? 10.580 -7.371 13.481 1.00 95.12 90 ALA A CA 1
ATOM 650 C C . ALA A 1 90 ? 9.717 -7.646 14.727 1.00 95.12 90 ALA A C 1
ATOM 652 O O . ALA A 1 90 ? 9.454 -8.814 15.033 1.00 95.12 90 ALA A O 1
ATOM 653 N N . ASP A 1 91 ? 9.301 -6.584 15.420 1.00 95.44 91 ASP A N 1
ATOM 654 C CA . ASP A 1 91 ? 8.467 -6.628 16.628 1.00 95.44 91 ASP A CA 1
ATOM 655 C C . ASP A 1 91 ? 6.982 -6.393 16.349 1.00 95.44 91 ASP A C 1
ATOM 657 O O . ASP A 1 91 ? 6.160 -6.484 17.258 1.00 95.44 91 ASP A O 1
ATOM 661 N N . CYS A 1 92 ? 6.616 -6.086 15.106 1.00 94.12 92 CYS A N 1
ATOM 662 C CA . CYS A 1 92 ? 5.230 -5.860 14.745 1.00 94.12 92 CYS A CA 1
ATOM 663 C C . CYS A 1 92 ? 4.453 -7.183 14.766 1.00 94.12 92 CYS A C 1
ATOM 665 O O . CYS A 1 92 ? 4.731 -8.082 13.974 1.00 94.12 92 CYS A O 1
ATOM 667 N N . GLU A 1 93 ? 3.455 -7.268 15.646 1.00 94.00 93 GLU A N 1
ATOM 668 C CA . GLU A 1 93 ? 2.581 -8.442 15.792 1.00 94.00 93 GLU A CA 1
ATOM 669 C C . GLU A 1 93 ? 1.420 -8.461 14.784 1.00 94.00 93 GLU A C 1
ATOM 671 O O . GLU A 1 93 ? 0.674 -9.438 14.702 1.00 94.00 93 GLU A O 1
ATOM 676 N N . VAL A 1 94 ? 1.245 -7.382 14.011 1.00 94.62 94 VAL A N 1
ATOM 677 C CA . VAL A 1 94 ? 0.201 -7.300 12.985 1.00 94.62 94 VAL A CA 1
ATOM 678 C C . VAL A 1 94 ? 0.546 -8.271 11.850 1.00 94.62 94 VAL A C 1
ATOM 680 O O . VAL A 1 94 ? 1.613 -8.136 11.249 1.00 94.62 94 VAL A O 1
ATOM 683 N N . PRO A 1 95 ? -0.339 -9.224 11.502 1.00 94.00 95 PRO A N 1
ATOM 684 C CA . PRO A 1 95 ? -0.121 -10.117 10.370 1.00 94.00 95 PRO A CA 1
ATOM 685 C C . PRO A 1 95 ? 0.033 -9.355 9.054 1.00 94.00 95 PRO A C 1
ATOM 687 O O . PRO A 1 95 ? -0.801 -8.510 8.724 1.00 94.00 95 PRO A O 1
ATOM 690 N N . MET A 1 96 ? 1.063 -9.688 8.272 1.00 95.88 96 MET A N 1
ATOM 691 C CA . MET A 1 96 ? 1.324 -9.033 6.986 1.00 95.88 96 MET A CA 1
ATOM 692 C C . MET A 1 96 ? 1.434 -10.043 5.846 1.00 95.88 96 MET A C 1
ATOM 694 O O . MET A 1 96 ? 2.098 -11.079 5.951 1.00 95.88 96 MET A O 1
ATOM 698 N N . ALA A 1 97 ? 0.810 -9.706 4.720 1.00 93.88 97 ALA A N 1
ATOM 699 C CA . ALA A 1 97 ? 0.926 -10.440 3.469 1.00 93.88 97 ALA A CA 1
ATOM 700 C C . ALA A 1 97 ? 1.585 -9.559 2.407 1.00 93.88 97 ALA A C 1
ATOM 702 O O . ALA A 1 97 ? 1.120 -8.457 2.120 1.00 93.88 97 ALA A O 1
ATOM 703 N N . PHE A 1 98 ? 2.661 -10.065 1.812 1.00 94.81 98 PHE A N 1
ATOM 704 C CA . PHE A 1 98 ? 3.398 -9.408 0.740 1.00 94.81 98 PHE A CA 1
ATOM 705 C C . PHE A 1 98 ? 3.127 -10.138 -0.576 1.00 94.81 98 PHE A C 1
ATOM 707 O O . PHE A 1 98 ? 3.349 -11.344 -0.679 1.00 94.81 98 PHE A O 1
ATOM 714 N N . VAL A 1 99 ? 2.656 -9.407 -1.587 1.00 93.81 99 VAL A N 1
ATOM 715 C CA . VAL A 1 99 ? 2.285 -9.968 -2.894 1.00 93.81 99 VAL A CA 1
ATOM 716 C C . VAL A 1 99 ? 3.088 -9.284 -3.993 1.00 93.81 99 VAL A C 1
ATOM 718 O O . VAL A 1 99 ? 2.920 -8.089 -4.223 1.00 93.81 99 VAL A O 1
ATOM 721 N N . ALA A 1 100 ? 3.961 -10.036 -4.659 1.00 95.12 100 ALA A N 1
ATOM 722 C CA . ALA A 1 100 ? 4.733 -9.560 -5.802 1.00 95.12 100 ALA A CA 1
ATOM 723 C C . ALA A 1 100 ? 4.030 -9.878 -7.131 1.00 95.12 100 ALA A C 1
ATOM 725 O O . ALA A 1 100 ? 3.397 -10.925 -7.278 1.00 95.12 100 ALA A O 1
ATOM 726 N N . ALA A 1 101 ? 4.190 -8.987 -8.105 1.00 95.12 101 ALA A N 1
ATOM 727 C CA . ALA A 1 101 ? 3.820 -9.217 -9.496 1.00 95.12 101 ALA A CA 1
ATOM 728 C C . ALA A 1 101 ? 4.937 -9.982 -10.223 1.00 95.12 101 ALA A C 1
ATOM 730 O O . ALA A 1 101 ? 6.113 -9.657 -10.061 1.00 95.12 101 ALA A O 1
ATOM 731 N N . GLY A 1 102 ? 4.574 -11.014 -10.985 1.00 95.75 102 GLY A N 1
ATOM 732 C CA . GLY A 1 102 ? 5.515 -11.912 -11.658 1.00 95.75 102 GLY A CA 1
ATOM 733 C C . GLY A 1 102 ? 6.298 -11.252 -12.791 1.00 95.75 102 GLY A C 1
ATOM 734 O O . GLY A 1 102 ? 7.488 -11.527 -12.925 1.00 95.75 102 GLY A O 1
ATOM 735 N N . ASP A 1 103 ? 5.662 -10.333 -13.523 1.00 96.25 103 ASP A N 1
ATOM 736 C CA . ASP A 1 103 ? 6.267 -9.618 -14.656 1.00 96.25 103 ASP A CA 1
ATOM 737 C C . ASP A 1 103 ? 6.750 -8.212 -14.263 1.00 96.25 103 ASP A C 1
ATOM 739 O O . ASP A 1 103 ? 7.050 -7.371 -15.114 1.00 96.25 103 ASP A O 1
ATOM 743 N N . ASP A 1 104 ? 6.810 -7.916 -12.961 1.00 95.88 104 ASP A N 1
ATOM 744 C CA . ASP A 1 104 ? 7.393 -6.669 -12.484 1.00 95.88 104 ASP A CA 1
ATOM 745 C C . ASP A 1 104 ? 8.906 -6.685 -12.722 1.00 95.88 104 ASP A C 1
ATOM 747 O O . ASP A 1 104 ? 9.627 -7.570 -12.264 1.00 95.88 104 ASP A O 1
ATOM 751 N N . ILE A 1 105 ? 9.402 -5.664 -13.420 1.00 95.31 105 ILE A N 1
ATOM 752 C CA . ILE A 1 105 ? 10.837 -5.448 -13.634 1.00 95.31 105 ILE A CA 1
ATOM 753 C C . ILE A 1 105 ? 11.597 -5.269 -12.311 1.00 95.31 105 ILE A C 1
ATOM 755 O O . ILE A 1 105 ? 12.804 -5.515 -12.235 1.00 95.31 105 ILE A O 1
ATOM 759 N N . ARG A 1 106 ? 10.916 -4.818 -11.254 1.00 93.56 106 ARG A N 1
ATOM 760 C CA . ARG A 1 106 ? 11.529 -4.627 -9.941 1.00 93.56 106 ARG A CA 1
ATOM 761 C C . ARG A 1 106 ? 11.640 -5.982 -9.242 1.00 93.56 106 ARG A C 1
ATOM 763 O O . ARG A 1 106 ? 10.678 -6.746 -9.215 1.00 93.56 106 ARG A O 1
ATOM 770 N N . PRO A 1 107 ? 12.792 -6.289 -8.630 1.00 94.62 107 PRO A N 1
ATOM 771 C CA . PRO A 1 107 ? 12.997 -7.595 -8.032 1.00 94.62 107 PRO A CA 1
ATOM 772 C C . PRO A 1 107 ? 12.057 -7.817 -6.842 1.00 94.62 107 PRO A C 1
ATOM 774 O O . PRO A 1 107 ? 11.846 -6.921 -6.028 1.00 94.62 107 PRO A O 1
ATOM 777 N N . SER A 1 108 ? 11.565 -9.046 -6.690 1.00 96.38 108 SER A N 1
ATOM 778 C CA . SER A 1 108 ? 10.668 -9.438 -5.595 1.00 96.38 108 SER A CA 1
ATOM 779 C C . SER A 1 108 ? 11.390 -9.783 -4.285 1.00 96.38 108 SER A C 1
ATOM 781 O O . SER A 1 108 ? 10.762 -9.832 -3.225 1.00 96.38 108 SER A O 1
ATOM 783 N N . TRP A 1 109 ? 12.716 -9.984 -4.319 1.00 96.69 109 TRP A N 1
ATOM 784 C CA . TRP A 1 109 ? 13.496 -10.372 -3.138 1.00 96.69 109 TRP A CA 1
ATOM 785 C C . TRP A 1 109 ? 13.367 -9.413 -1.934 1.00 96.69 109 TRP A C 1
ATOM 787 O O . TRP A 1 109 ? 13.333 -9.930 -0.815 1.00 96.69 109 TRP A O 1
ATOM 797 N N . PRO A 1 110 ? 13.216 -8.073 -2.078 1.00 95.69 110 PRO A N 1
ATOM 798 C CA . PRO A 1 110 ? 13.028 -7.192 -0.922 1.00 95.69 110 PRO A CA 1
ATOM 799 C C . PRO A 1 110 ? 11.717 -7.480 -0.183 1.00 95.69 110 PRO A C 1
ATOM 801 O O . PRO A 1 110 ? 11.672 -7.465 1.044 1.00 95.69 110 PRO A O 1
ATOM 804 N N . MET A 1 111 ? 10.652 -7.810 -0.918 1.00 96.12 111 MET A N 1
ATOM 805 C CA . MET A 1 111 ? 9.360 -8.175 -0.332 1.00 96.12 111 MET A CA 1
ATOM 806 C C . MET A 1 111 ? 9.437 -9.526 0.381 1.00 96.12 111 MET A C 1
ATOM 808 O O . MET A 1 111 ? 8.918 -9.676 1.486 1.00 96.12 111 MET A O 1
ATOM 812 N N . ALA A 1 112 ? 10.140 -10.495 -0.212 1.00 96.44 112 ALA A N 1
ATOM 813 C CA . ALA A 1 112 ? 10.390 -11.785 0.425 1.00 96.44 112 ALA A CA 1
ATOM 814 C C . ALA A 1 112 ? 11.224 -11.642 1.713 1.00 96.44 112 ALA A C 1
ATOM 816 O O . ALA A 1 112 ? 10.993 -12.369 2.680 1.00 96.44 112 ALA A O 1
ATOM 817 N N . GLN A 1 113 ? 12.167 -10.696 1.753 1.00 95.94 113 GLN A N 1
ATOM 818 C CA . GLN A 1 113 ? 12.921 -10.377 2.964 1.00 95.94 113 GLN A CA 1
ATOM 819 C C . GLN A 1 113 ? 12.017 -9.771 4.043 1.00 95.94 113 GLN A C 1
ATOM 821 O O . GLN A 1 113 ? 12.044 -10.249 5.174 1.00 95.94 113 GLN A O 1
ATOM 826 N N . LEU A 1 114 ? 11.172 -8.793 3.697 1.00 95.88 114 LEU A N 1
ATOM 827 C CA . LEU A 1 114 ? 10.214 -8.197 4.638 1.00 95.88 114 LEU A CA 1
ATOM 828 C C . LEU A 1 114 ? 9.288 -9.250 5.256 1.00 95.88 114 LEU A C 1
ATOM 830 O O . LEU A 1 114 ? 9.128 -9.285 6.476 1.00 95.88 114 LEU A O 1
ATOM 834 N N . ALA A 1 115 ? 8.761 -10.167 4.441 1.00 96.25 115 ALA A N 1
ATOM 835 C CA . ALA A 1 115 ? 7.922 -11.268 4.911 1.00 96.25 115 ALA A CA 1
ATOM 836 C C . ALA A 1 115 ? 8.630 -12.200 5.908 1.00 96.25 115 ALA A C 1
ATOM 838 O O . ALA A 1 115 ? 7.974 -12.808 6.747 1.00 96.25 115 ALA A O 1
ATOM 839 N N . ARG A 1 116 ? 9.962 -12.320 5.830 1.00 95.31 116 ARG A N 1
ATOM 840 C CA . ARG A 1 116 ? 10.768 -13.082 6.799 1.00 95.31 116 ARG A CA 1
ATOM 841 C C . ARG A 1 116 ? 11.108 -12.282 8.056 1.00 95.31 116 ARG A C 1
ATOM 843 O O . ARG A 1 116 ? 11.438 -12.887 9.072 1.00 95.31 116 ARG A O 1
ATOM 850 N N . THR A 1 117 ? 11.080 -10.954 7.982 1.00 95.75 117 THR A N 1
ATOM 851 C CA . THR A 1 117 ? 11.378 -10.067 9.112 1.00 95.75 117 THR A CA 1
ATOM 852 C C . THR A 1 117 ? 10.182 -9.926 10.051 1.00 95.75 117 THR A C 1
ATOM 854 O O . THR A 1 117 ? 10.365 -10.019 11.262 1.00 95.75 117 THR A O 1
ATOM 857 N N . VAL A 1 118 ? 8.975 -9.726 9.516 1.00 95.81 118 VAL A N 1
ATOM 858 C CA . VAL A 1 118 ? 7.755 -9.498 10.315 1.00 95.81 118 VAL A CA 1
ATOM 859 C C . VAL A 1 118 ? 7.124 -10.810 10.794 1.00 95.81 118 VAL A C 1
ATOM 861 O O . VAL A 1 118 ? 7.274 -11.850 10.145 1.00 95.81 118 VAL A O 1
ATOM 864 N N . ARG A 1 119 ? 6.399 -10.793 11.924 1.00 89.31 119 ARG A N 1
ATOM 865 C CA . ARG A 1 119 ? 5.790 -12.003 12.504 1.00 89.31 119 ARG A CA 1
ATOM 866 C C . ARG A 1 119 ? 4.329 -11.776 12.933 1.00 89.31 119 ARG A C 1
ATOM 868 O O . ARG A 1 119 ? 4.121 -11.091 13.925 1.00 89.31 119 ARG A O 1
ATOM 875 N N . PRO A 1 120 ? 3.331 -12.414 12.278 1.00 90.50 120 PRO A N 1
ATOM 876 C CA . PRO A 1 120 ? 3.443 -13.383 11.177 1.00 90.50 120 PRO A CA 1
ATOM 877 C C . PRO A 1 120 ? 3.494 -12.721 9.784 1.00 90.50 120 PRO A C 1
ATOM 879 O O . PRO A 1 120 ? 2.580 -11.995 9.396 1.00 90.50 120 PRO A O 1
ATOM 882 N N . GLY A 1 121 ? 4.543 -13.015 9.007 1.00 94.75 121 GLY A N 1
ATOM 883 C CA . GLY A 1 121 ? 4.701 -12.572 7.619 1.00 94.75 121 GLY A CA 1
ATOM 884 C C . GLY A 1 121 ? 4.482 -13.690 6.594 1.00 94.75 121 GLY A C 1
ATOM 885 O O . GLY A 1 121 ? 4.909 -14.828 6.79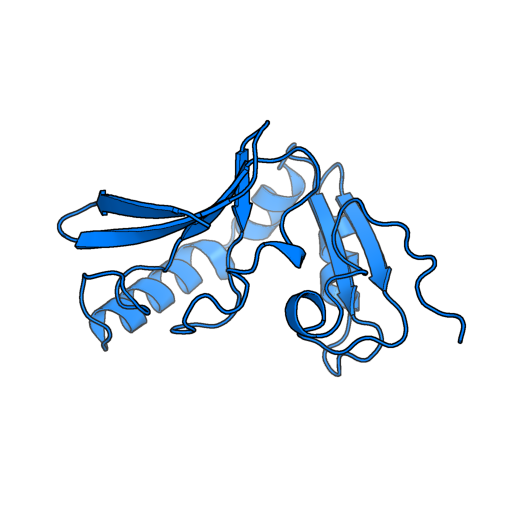3 1.00 94.75 121 GLY A O 1
ATOM 886 N N . THR A 1 122 ? 3.828 -13.368 5.476 1.00 96.38 122 THR A N 1
ATOM 887 C CA . THR A 1 122 ? 3.630 -14.281 4.334 1.00 96.38 122 THR A CA 1
ATOM 888 C C . THR A 1 122 ? 4.040 -13.620 3.021 1.00 96.38 122 THR A C 1
ATOM 890 O O . THR A 1 122 ? 3.927 -12.405 2.873 1.00 96.38 122 THR A O 1
ATOM 893 N N . PHE A 1 123 ? 4.526 -14.410 2.063 1.00 96.25 123 PHE A N 1
ATOM 894 C CA . PHE A 1 123 ? 4.942 -13.928 0.746 1.00 96.25 123 PHE A CA 1
ATOM 895 C C . PHE A 1 123 ? 4.363 -14.803 -0.365 1.00 96.25 123 PHE A C 1
ATOM 897 O O . PHE A 1 123 ? 4.425 -16.031 -0.277 1.00 96.25 123 PHE A O 1
ATOM 904 N N . ALA A 1 124 ? 3.843 -14.169 -1.412 1.00 95.31 124 ALA A N 1
ATOM 905 C CA . ALA A 1 124 ? 3.368 -14.829 -2.620 1.00 95.31 124 ALA A CA 1
ATOM 906 C C . ALA A 1 124 ? 3.736 -14.019 -3.870 1.00 95.31 124 ALA A C 1
ATOM 908 O O . ALA A 1 124 ? 3.863 -12.795 -3.821 1.00 95.31 124 ALA A O 1
ATOM 909 N N . THR A 1 125 ? 3.840 -14.712 -5.001 1.00 95.19 125 THR A N 1
ATOM 910 C CA . THR A 1 125 ? 3.970 -14.098 -6.325 1.00 95.19 125 THR A CA 1
ATOM 911 C C . THR A 1 125 ? 2.742 -14.451 -7.151 1.00 95.19 125 THR A C 1
ATOM 913 O O . THR A 1 125 ? 2.341 -15.616 -7.186 1.00 95.19 125 THR A O 1
ATOM 916 N N . VAL A 1 126 ? 2.160 -13.462 -7.828 1.00 94.06 126 VAL A N 1
ATOM 917 C CA . VAL A 1 126 ? 1.139 -13.682 -8.858 1.00 94.06 126 VAL A CA 1
ATOM 918 C C . VAL A 1 126 ? 1.862 -13.779 -10.204 1.00 94.06 126 VAL A C 1
ATOM 920 O O . VAL A 1 126 ? 2.493 -12.798 -10.593 1.00 94.06 126 VAL A O 1
ATOM 923 N N . PRO A 1 127 ? 1.850 -14.933 -10.892 1.00 92.75 127 PRO A N 1
ATOM 924 C CA . PRO A 1 127 ? 2.537 -15.077 -12.174 1.00 92.75 127 PRO A CA 1
ATOM 925 C C . PRO A 1 127 ? 1.860 -14.245 -13.269 1.00 92.75 127 PRO A C 1
ATOM 927 O O . PRO A 1 127 ? 0.653 -14.015 -13.200 1.00 92.75 127 PRO A O 1
ATOM 930 N N . ASP A 1 128 ? 2.643 -13.827 -14.267 1.00 94.25 128 ASP A N 1
ATOM 931 C CA . ASP A 1 128 ? 2.173 -13.234 -15.528 1.00 94.25 128 ASP A CA 1
ATOM 932 C C . ASP A 1 128 ? 1.331 -11.950 -15.375 1.00 94.25 128 ASP A C 1
ATOM 934 O O . ASP A 1 128 ? 0.384 -11.704 -16.126 1.00 94.25 128 ASP A O 1
ATOM 938 N N . VAL A 1 129 ? 1.627 -11.135 -14.354 1.00 94.62 129 VAL A N 1
ATOM 939 C CA . VAL A 1 129 ? 0.956 -9.846 -14.136 1.00 94.62 129 VAL A CA 1
ATOM 940 C C . VAL A 1 129 ? 1.956 -8.697 -13.973 1.00 94.62 129 VAL A C 1
ATOM 942 O O . VAL A 1 129 ? 3.019 -8.901 -13.377 1.00 94.62 129 VAL A O 1
ATOM 945 N N . PRO A 1 130 ? 1.628 -7.481 -14.458 1.00 94.50 130 PRO A N 1
ATOM 946 C CA . PRO A 1 130 ? 2.510 -6.317 -14.397 1.00 94.50 130 PRO A CA 1
ATOM 947 C C . PRO A 1 130 ? 2.531 -5.676 -13.002 1.00 94.50 130 PRO A C 1
ATOM 949 O O . PRO A 1 130 ? 1.758 -6.026 -12.114 1.00 94.50 130 PRO A O 1
ATOM 952 N N . HIS A 1 131 ? 3.382 -4.665 -12.815 1.00 92.44 131 HIS A N 1
ATOM 953 C CA . HIS A 1 131 ? 3.500 -3.937 -11.548 1.00 92.44 131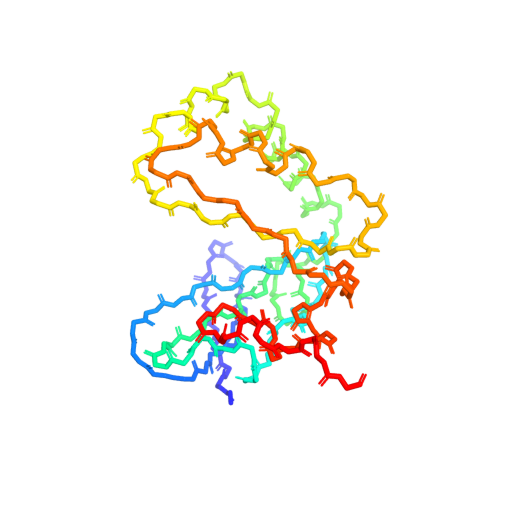 HIS A CA 1
ATOM 954 C C . HIS A 1 131 ? 2.148 -3.416 -11.003 1.00 92.44 131 HIS A C 1
ATOM 956 O O . HIS A 1 131 ? 1.869 -3.518 -9.807 1.00 92.44 131 HIS A O 1
ATOM 962 N N . ASP A 1 132 ? 1.292 -2.883 -11.873 1.00 89.94 132 ASP A N 1
ATOM 963 C CA . ASP A 1 132 ? 0.010 -2.259 -11.534 1.00 89.94 132 ASP A CA 1
ATOM 964 C C . ASP A 1 132 ? -1.181 -3.238 -11.591 1.00 89.94 132 ASP A C 1
ATOM 966 O O . ASP A 1 132 ? -2.332 -2.826 -11.775 1.00 89.94 132 ASP A O 1
ATOM 970 N N . PHE A 1 133 ? -0.926 -4.543 -11.420 1.00 90.31 133 PHE A N 1
ATOM 971 C CA . PHE A 1 133 ? -1.921 -5.600 -11.628 1.00 90.31 133 PHE A CA 1
ATOM 972 C C . PHE A 1 133 ? -3.191 -5.488 -10.790 1.00 90.31 133 PHE A C 1
ATOM 974 O O . PHE A 1 133 ? -4.222 -6.013 -11.196 1.00 90.31 133 PHE A O 1
ATOM 981 N N . TRP A 1 134 ? -3.181 -4.775 -9.664 1.00 87.38 134 TRP A N 1
ATOM 982 C CA . TRP A 1 134 ? -4.419 -4.494 -8.933 1.00 87.38 134 TRP A CA 1
ATOM 983 C C . TRP A 1 134 ? -5.440 -3.743 -9.803 1.00 87.38 134 TRP A C 1
ATOM 985 O O . TRP A 1 134 ? -6.637 -3.991 -9.694 1.00 87.38 134 TRP A O 1
ATOM 995 N N . SER A 1 135 ? -4.975 -2.872 -10.706 1.00 86.62 135 SER A N 1
ATOM 996 C CA . SER A 1 135 ? -5.818 -2.128 -11.648 1.00 86.62 135 SER A CA 1
ATOM 997 C C . SER A 1 135 ? -6.089 -2.913 -12.938 1.00 86.62 135 SER A C 1
ATOM 999 O O . SER A 1 135 ? -7.238 -2.989 -13.397 1.00 86.62 135 SER A O 1
ATOM 1001 N N . THR A 1 136 ? -5.047 -3.524 -13.517 1.00 88.44 136 THR A N 1
ATOM 1002 C CA . THR A 1 136 ? -5.122 -4.198 -14.829 1.00 88.44 136 THR A CA 1
ATOM 1003 C C . THR A 1 136 ? -5.659 -5.633 -14.752 1.00 88.44 136 THR A C 1
ATOM 1005 O O . THR A 1 136 ? -6.319 -6.086 -15.684 1.00 88.44 136 THR A O 1
ATOM 1008 N N . HIS A 1 137 ? -5.463 -6.319 -13.621 1.00 89.38 137 HIS A N 1
ATOM 1009 C CA . HIS A 1 137 ? -5.873 -7.706 -13.343 1.00 89.38 137 HIS A CA 1
ATOM 1010 C C . HIS A 1 137 ? -6.625 -7.817 -11.996 1.00 89.38 137 HIS A C 1
ATOM 1012 O O . HIS A 1 137 ? -6.236 -8.580 -11.107 1.00 89.38 137 HIS A O 1
ATOM 1018 N N . PRO A 1 138 ? -7.736 -7.079 -11.818 1.00 85.44 138 PRO A N 1
ATOM 1019 C CA . PRO A 1 138 ? -8.475 -6.977 -10.551 1.00 85.44 138 PRO A CA 1
ATOM 1020 C C . PRO A 1 138 ? -8.981 -8.327 -10.013 1.00 85.44 138 PRO A C 1
ATOM 1022 O O . PRO A 1 138 ? -9.196 -8.498 -8.812 1.00 85.44 138 PRO A O 1
ATOM 1025 N N . GLN A 1 139 ? -9.161 -9.315 -10.889 1.00 82.69 139 GLN A N 1
ATOM 1026 C CA . GLN A 1 139 ? -9.560 -10.673 -10.530 1.00 82.69 139 GLN A CA 1
ATOM 1027 C C . GLN A 1 139 ? -8.488 -11.443 -9.742 1.00 82.69 139 GLN A C 1
ATOM 1029 O O . GLN A 1 139 ? -8.836 -12.379 -9.027 1.00 82.69 139 GLN A O 1
ATOM 1034 N N . CYS A 1 140 ? -7.222 -11.021 -9.816 1.00 81.88 140 CYS A N 1
ATOM 1035 C CA . CYS A 1 140 ? -6.109 -11.553 -9.023 1.00 81.88 140 CYS A CA 1
ATOM 1036 C C . CYS A 1 140 ? -6.010 -10.897 -7.626 1.00 81.88 140 CYS A C 1
ATOM 1038 O O . CYS A 1 140 ? -5.037 -11.113 -6.907 1.00 81.88 140 CYS A O 1
ATOM 1040 N N . GLY A 1 141 ? -7.009 -10.080 -7.263 1.00 66.81 141 GLY A N 1
ATOM 1041 C CA . GLY A 1 141 ? -7.149 -9.353 -6.001 1.00 66.81 141 GLY A CA 1
ATOM 1042 C C . GLY A 1 141 ? -7.106 -10.220 -4.725 1.00 66.81 141 GLY A C 1
ATOM 1043 O O . GLY A 1 141 ? -7.338 -11.430 -4.790 1.00 66.81 141 GLY A O 1
ATOM 1044 N N . PRO A 1 142 ? -6.908 -9.626 -3.530 1.00 62.78 142 PRO A N 1
ATOM 1045 C CA . PRO A 1 142 ? -6.919 -10.361 -2.266 1.00 62.78 142 PRO A CA 1
ATOM 1046 C C . PRO A 1 142 ? -8.299 -10.995 -2.025 1.00 62.78 142 PRO A C 1
ATOM 1048 O O . PRO A 1 142 ? -9.331 -10.381 -2.298 1.00 62.78 142 PRO A O 1
ATOM 1051 N N . GLY A 1 143 ? -8.333 -12.231 -1.517 1.00 59.84 143 GLY A N 1
ATOM 1052 C CA . GLY A 1 143 ? -9.583 -12.973 -1.290 1.00 59.84 143 GLY A CA 1
ATOM 1053 C C . GLY A 1 143 ? -10.189 -13.616 -2.546 1.00 59.84 143 GLY A C 1
ATOM 1054 O O . GLY A 1 143 ? -11.275 -14.190 -2.472 1.00 59.84 143 GLY A O 1
ATOM 1055 N N . ARG A 1 144 ? -9.498 -13.559 -3.693 1.00 63.16 144 ARG A N 1
ATOM 1056 C CA . ARG A 1 144 ? -9.873 -14.264 -4.927 1.00 63.16 144 ARG A CA 1
ATOM 1057 C C . ARG A 1 144 ? -8.871 -15.391 -5.206 1.00 63.16 144 ARG A C 1
ATOM 1059 O O . ARG A 1 144 ? -7.692 -15.288 -4.887 1.00 63.16 144 ARG A O 1
ATOM 1066 N N . SER A 1 145 ? -9.356 -16.513 -5.742 1.00 47.03 145 SER A N 1
ATOM 1067 C CA . SER A 1 145 ? -8.519 -17.681 -6.051 1.00 47.03 145 SER A CA 1
ATOM 1068 C C . SER A 1 145 ? -7.465 -17.331 -7.107 1.00 47.03 145 SER A C 1
ATOM 1070 O O . SER A 1 145 ? -7.805 -16.807 -8.163 1.00 47.03 145 SER A O 1
ATOM 1072 N N . VAL A 1 146 ? -6.205 -17.713 -6.863 1.00 47.38 146 VAL A N 1
ATOM 1073 C CA . VAL A 1 146 ? -5.045 -17.548 -7.772 1.00 47.38 146 VAL A CA 1
ATOM 1074 C C . VAL A 1 146 ? -5.144 -18.441 -9.031 1.00 47.38 146 VAL A C 1
ATOM 1076 O O . VAL A 1 146 ? -4.201 -18.568 -9.801 1.00 47.38 146 VAL A O 1
ATOM 1079 N N . SER A 1 147 ? -6.295 -19.061 -9.302 1.00 42.72 147 SER A N 1
ATOM 1080 C CA . SER A 1 147 ? -6.516 -19.915 -10.481 1.00 42.72 147 SER A CA 1
ATOM 1081 C C . SER A 1 147 ? -6.647 -19.148 -11.811 1.00 42.72 147 SER A C 1
ATOM 1083 O O . SER A 1 147 ? -7.032 -19.733 -12.819 1.00 42.72 147 SER A O 1
ATOM 1085 N N . CYS A 1 148 ? -6.300 -17.857 -11.857 1.00 44.59 148 CYS A N 1
ATOM 1086 C CA . CYS A 1 148 ? -6.531 -16.999 -13.021 1.00 44.59 148 CYS A CA 1
ATOM 1087 C C . CYS A 1 148 ? -5.584 -17.241 -14.220 1.00 44.59 148 CYS A C 1
ATOM 1089 O O . CYS A 1 148 ? -5.764 -16.621 -15.265 1.00 44.59 148 CYS A O 1
ATOM 1091 N N . VAL A 1 149 ? -4.614 -18.152 -14.128 1.00 41.28 149 VAL A N 1
ATOM 1092 C CA . VAL A 1 149 ? -3.589 -18.338 -15.171 1.00 41.28 149 VAL A CA 1
ATOM 1093 C C . VAL A 1 149 ? -3.717 -19.704 -15.842 1.00 41.28 149 VAL A C 1
ATOM 1095 O O . VAL A 1 149 ? -2.867 -20.571 -15.679 1.00 41.28 149 VAL A O 1
ATOM 1098 N N . ARG A 1 150 ? -4.821 -19.918 -16.569 1.00 33.62 150 ARG A N 1
ATOM 1099 C CA . ARG A 1 150 ? -4.891 -20.815 -17.741 1.00 33.62 150 ARG A CA 1
ATOM 1100 C C . ARG A 1 150 ? -6.000 -20.334 -18.679 1.00 33.62 150 ARG A C 1
ATOM 1102 O O . ARG A 1 150 ? -7.172 -20.644 -18.465 1.00 33.62 150 ARG A O 1
ATOM 1109 N N . ARG A 1 151 ? -5.628 -19.606 -19.728 1.00 36.97 151 ARG A N 1
ATOM 1110 C CA . ARG A 1 151 ? -6.298 -19.671 -21.030 1.00 36.97 151 ARG A CA 1
ATOM 1111 C C . ARG A 1 151 ? -5.237 -19.822 -22.098 1.00 36.97 151 ARG A C 1
ATOM 1113 O O . ARG A 1 151 ? -4.200 -19.145 -21.955 1.00 36.97 151 ARG A O 1
#

Foldseek 3Di:
DDWDWDDDPNKIKIKQKDDAAAEDEDEDDDPQDDQLLSDRLLPAHRYIYIGIADDQHDPIHPHDDPVVVVVVVVCCCCAVVNPCNLVCQQPDQDEDEFEAEAPEPDDCVVSVVSQVRHVNRYYDYQYPAYPVCCNVVSQCHPNHDSPPPDD